Protein AF-A0A836QID5-F1 (afdb_monomer_lite)

Radius of gyration: 13.57 Å; chains: 1; bounding box: 28×23×36 Å

Sequence (54 aa):
MKGAGEKIAVLTCYDYPTAVWQEEAGVDVIFVADSVGTNMLGYGDEREVTMEDM

Secondary structure (DSSP, 8-state):
-GGGT----EEE--SHHHHHHHHHTT-SEEE--TTHIIIII--SSGGG--TT--

Foldseek 3Di:
DVVVPDDAAEDEDDDDVVVVVCVVVPHRYHDHALCCCVPPVVDPDSVVDDPVSD

Structure (mmCIF, N/CA/C/O backbone):
data_AF-A0A836QID5-F1
#
_entry.id   AF-A0A836QID5-F1
#
loop_
_atom_site.group_PDB
_atom_site.id
_atom_site.type_symbol
_atom_site.label_atom_id
_atom_site.label_alt_id
_atom_site.label_comp_id
_atom_site.label_asym_id
_atom_site.label_entity_id
_atom_site.label_seq_id
_atom_site.pdbx_PDB_ins_code
_atom_site.Cartn_x
_atom_site.Cartn_y
_atom_site.Cartn_z
_atom_site.occupancy
_atom_site.B_iso_or_equiv
_atom_site.auth_seq_id
_atom_site.auth_comp_id
_atom_site.auth_asym_id
_atom_site.auth_atom_id
_atom_site.pdbx_PDB_model_num
ATOM 1 N N . MET A 1 1 ? -14.221 5.652 15.428 1.00 64.69 1 MET A N 1
ATOM 2 C CA . MET A 1 1 ? -12.890 6.287 15.243 1.00 64.69 1 MET A CA 1
ATOM 3 C C . MET A 1 1 ? -12.858 7.765 15.605 1.00 64.69 1 MET A C 1
ATOM 5 O O . MET A 1 1 ? -12.946 8.012 16.792 1.00 64.69 1 MET A O 1
ATOM 9 N N . LYS A 1 2 ? -12.801 8.770 14.708 1.00 91.75 2 LYS A N 1
ATOM 10 C CA . LYS A 1 2 ? -12.491 10.174 15.112 1.00 91.75 2 LYS A CA 1
ATOM 11 C C . LYS A 1 2 ? -13.390 10.762 16.215 1.00 91.75 2 LYS A C 1
ATOM 13 O O . LYS A 1 2 ? -12.871 11.269 17.202 1.00 91.75 2 LYS A O 1
ATOM 18 N N . GLY A 1 3 ? -14.716 10.683 16.065 1.00 96.69 3 GLY A N 1
ATOM 19 C CA . GLY A 1 3 ? -15.664 11.170 17.084 1.00 96.69 3 GLY A CA 1
ATOM 20 C C . GLY A 1 3 ? -15.690 10.329 18.369 1.00 96.69 3 GLY A C 1
ATOM 21 O O . GLY A 1 3 ? -16.081 10.830 19.414 1.00 96.69 3 GLY A O 1
ATOM 22 N N . ALA A 1 4 ? -15.234 9.076 18.291 1.00 96.19 4 ALA A N 1
ATOM 23 C CA . ALA A 1 4 ? -15.155 8.128 19.404 1.00 96.19 4 ALA A CA 1
ATOM 24 C C . ALA A 1 4 ? -13.720 7.949 19.955 1.00 96.19 4 ALA A C 1
ATOM 26 O O . ALA A 1 4 ? -13.497 7.131 20.837 1.00 96.19 4 ALA A O 1
ATOM 27 N N . GLY A 1 5 ? -12.727 8.670 19.423 1.00 96.81 5 GLY A N 1
ATOM 28 C CA . GLY A 1 5 ? -11.307 8.518 19.757 1.00 96.81 5 GLY A CA 1
ATOM 29 C C . GLY A 1 5 ? -10.595 7.248 19.253 1.00 96.81 5 GLY A C 1
ATOM 30 O O .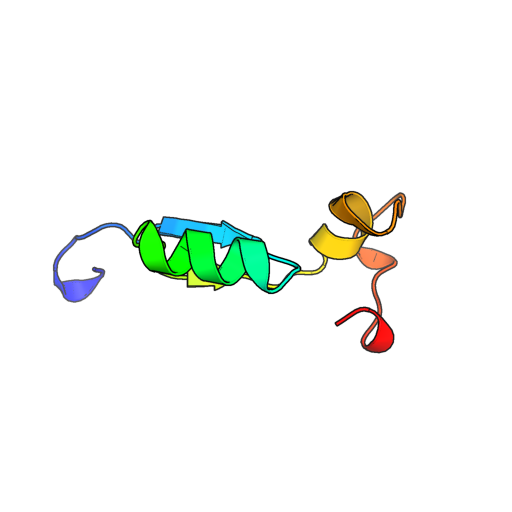 GLY A 1 5 ? -9.387 7.138 19.463 1.00 96.81 5 GLY A O 1
ATOM 31 N N . GLU A 1 6 ? -11.267 6.302 18.589 1.00 97.38 6 GLU A N 1
ATOM 32 C CA . GLU A 1 6 ? -10.607 5.077 18.091 1.00 97.38 6 GLU A CA 1
ATOM 33 C C . GLU A 1 6 ? -9.678 5.376 16.901 1.00 97.38 6 GLU A C 1
ATOM 35 O O . GLU A 1 6 ? -9.956 6.263 16.084 1.00 97.38 6 GLU A O 1
ATOM 40 N N . LYS A 1 7 ? -8.571 4.632 16.811 1.00 97.88 7 LYS A N 1
ATOM 41 C CA . LYS A 1 7 ? -7.573 4.753 15.738 1.00 97.88 7 LYS A CA 1
ATOM 42 C C . LYS A 1 7 ? -8.085 4.140 14.437 1.00 97.88 7 LYS A C 1
ATOM 44 O O . LYS A 1 7 ? -8.910 3.243 14.486 1.00 97.88 7 LYS A O 1
ATOM 49 N N . ILE A 1 8 ? -7.565 4.650 13.321 1.00 98.12 8 ILE A N 1
ATOM 50 C CA . ILE A 1 8 ? -7.819 4.142 11.970 1.00 98.12 8 ILE A CA 1
ATOM 51 C C . ILE A 1 8 ? -6.526 3.467 11.503 1.00 98.12 8 ILE A C 1
ATOM 53 O O . ILE A 1 8 ? -5.482 4.125 11.461 1.00 98.12 8 ILE A O 1
ATOM 57 N N . ALA A 1 9 ? -6.588 2.183 11.181 1.00 98.12 9 ALA A N 1
ATOM 58 C CA . ALA A 1 9 ? -5.534 1.420 10.537 1.00 98.12 9 ALA A CA 1
ATOM 59 C C . ALA A 1 9 ? -5.706 1.484 9.014 1.00 98.12 9 ALA A C 1
ATOM 61 O O . ALA A 1 9 ? -6.748 1.125 8.473 1.00 98.12 9 ALA A O 1
ATOM 62 N N . VAL A 1 10 ? -4.669 1.944 8.319 1.00 98.19 10 VAL A N 1
ATOM 63 C CA . VAL A 1 10 ? -4.653 2.087 6.859 1.00 98.19 10 VAL A CA 1
ATOM 64 C C . VAL A 1 10 ? -3.489 1.274 6.320 1.00 98.19 10 VAL A C 1
ATOM 66 O O . VAL A 1 10 ? -2.378 1.393 6.844 1.00 98.19 10 VAL A O 1
ATOM 69 N N . LEU A 1 11 ? -3.728 0.472 5.284 1.00 98.31 11 LEU A N 1
ATOM 70 C CA . LEU A 1 11 ? -2.687 -0.313 4.627 1.00 98.31 11 LEU A CA 1
ATOM 71 C C . LEU A 1 11 ? -2.817 -0.210 3.110 1.00 98.31 11 LEU A C 1
ATOM 73 O O . LEU A 1 11 ? -3.921 -0.109 2.576 1.00 98.31 11 LEU A O 1
ATOM 77 N N . THR A 1 12 ? -1.682 -0.217 2.415 1.00 97.69 12 THR A N 1
ATOM 78 C CA . THR A 1 12 ? -1.687 -0.224 0.955 1.00 97.69 12 THR A CA 1
ATOM 79 C C . THR A 1 12 ? -2.054 -1.596 0.404 1.00 97.69 12 THR A C 1
ATOM 81 O O . THR A 1 12 ? -1.790 -2.626 1.031 1.00 97.69 12 THR A O 1
ATOM 84 N N . CYS A 1 13 ? -2.680 -1.628 -0.770 1.00 97.88 13 CYS A N 1
ATOM 85 C CA . CYS A 1 13 ? -3.039 -2.869 -1.447 1.00 97.88 13 CYS A CA 1
ATOM 86 C C . CYS A 1 13 ? -3.100 -2.667 -2.961 1.00 97.88 13 CYS A C 1
ATOM 88 O O . CYS A 1 13 ? -3.577 -1.631 -3.420 1.00 97.88 13 CYS A O 1
ATOM 90 N N . TYR A 1 14 ? -2.639 -3.663 -3.722 1.00 96.75 14 TYR A N 1
ATOM 91 C CA . TYR A 1 14 ? -2.520 -3.581 -5.184 1.00 96.75 14 TYR A CA 1
ATOM 92 C C . TYR A 1 14 ? -3.054 -4.828 -5.907 1.00 96.75 14 TYR A C 1
ATOM 94 O O . TYR A 1 14 ? -2.955 -4.923 -7.126 1.00 96.75 14 TYR A O 1
ATOM 102 N N . ASP A 1 15 ? -3.607 -5.801 -5.174 1.00 96.69 15 ASP A N 1
ATOM 103 C CA . ASP A 1 15 ? -4.172 -7.021 -5.746 1.00 96.69 15 ASP A CA 1
ATOM 104 C C . ASP A 1 15 ? -5.387 -7.526 -4.955 1.00 96.69 15 ASP A C 1
ATOM 106 O O . ASP A 1 15 ? -5.604 -7.189 -3.789 1.00 96.69 15 ASP A O 1
ATOM 110 N N . TYR A 1 16 ? -6.211 -8.336 -5.621 1.00 97.38 16 TYR A N 1
ATOM 111 C CA . TYR A 1 16 ? -7.458 -8.840 -5.053 1.00 97.38 16 TYR A CA 1
ATOM 112 C C . TYR A 1 16 ? -7.259 -9.784 -3.850 1.00 97.38 16 TYR A C 1
ATOM 114 O O . TYR A 1 16 ? -7.918 -9.565 -2.833 1.00 97.38 16 TYR A O 1
ATOM 122 N N . PRO A 1 17 ? -6.385 -10.815 -3.900 1.00 98.12 17 PRO A N 1
ATOM 123 C CA . PRO A 1 17 ? -6.206 -11.721 -2.764 1.00 98.12 17 PRO A CA 1
ATOM 124 C C . PRO A 1 17 ? -5.773 -11.001 -1.484 1.00 98.12 17 PRO A C 1
ATOM 126 O O . PRO A 1 17 ? -6.299 -11.284 -0.410 1.00 98.12 17 PRO A O 1
ATOM 129 N N . THR A 1 18 ? -4.865 -10.032 -1.598 1.00 98.06 18 THR A N 1
ATOM 130 C CA . THR A 1 18 ? -4.397 -9.250 -0.455 1.00 98.06 18 THR A CA 1
ATOM 131 C C . THR A 1 18 ? -5.507 -8.361 0.097 1.00 98.06 18 THR A C 1
ATOM 133 O O . THR A 1 18 ? -5.634 -8.252 1.314 1.00 98.06 18 THR A O 1
ATOM 136 N N . ALA A 1 19 ? -6.347 -7.772 -0.760 1.00 98.38 19 ALA A N 1
ATOM 137 C CA . 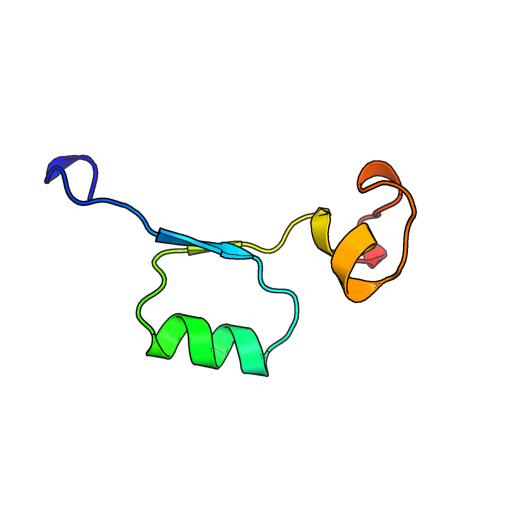ALA A 1 19 ? -7.491 -6.975 -0.318 1.00 98.38 19 ALA A CA 1
ATOM 138 C C . ALA A 1 19 ? -8.483 -7.813 0.505 1.00 98.38 19 ALA A C 1
ATOM 140 O O . ALA A 1 19 ? -8.949 -7.363 1.549 1.00 98.38 19 ALA A O 1
ATOM 141 N N . VAL A 1 20 ? -8.745 -9.057 0.082 1.00 98.50 20 VAL A N 1
ATOM 142 C CA . VAL A 1 20 ? -9.583 -10.003 0.841 1.00 98.50 20 VAL A CA 1
ATOM 143 C C . VAL A 1 20 ? -8.984 -10.271 2.223 1.00 98.50 20 VAL A C 1
ATOM 145 O O . VAL A 1 20 ? -9.695 -10.195 3.221 1.00 98.50 20 VAL A O 1
ATOM 148 N N . TRP A 1 21 ? -7.675 -10.516 2.311 1.00 98.62 21 TRP A N 1
ATOM 149 C CA . TRP A 1 21 ? -7.018 -10.732 3.603 1.00 98.62 21 TRP A CA 1
ATOM 150 C C . TRP A 1 21 ? -7.011 -9.489 4.497 1.00 98.62 21 TRP A C 1
ATOM 152 O O . TRP A 1 21 ? -7.117 -9.620 5.713 1.00 98.62 21 TRP A O 1
ATOM 162 N N . GLN A 1 22 ? -6.887 -8.288 3.926 1.00 98.62 22 GLN A N 1
ATOM 163 C CA . GLN A 1 22 ? -6.940 -7.036 4.687 1.00 98.62 22 GLN A CA 1
ATOM 164 C C . GLN A 1 22 ? -8.330 -6.789 5.283 1.00 98.62 22 GLN A C 1
ATOM 166 O O . GLN A 1 22 ? -8.423 -6.420 6.454 1.00 98.62 22 GLN A O 1
ATOM 171 N N . GLU A 1 23 ? -9.390 -7.051 4.516 1.00 98.31 23 GLU A N 1
ATOM 172 C CA . GLU A 1 23 ? -10.773 -7.004 5.004 1.00 98.31 23 GLU A CA 1
ATOM 173 C C . GLU A 1 23 ? -10.982 -8.012 6.146 1.00 98.31 23 GLU A C 1
ATOM 175 O O . GLU A 1 23 ? -11.444 -7.645 7.225 1.00 98.31 23 GLU A O 1
ATOM 180 N N . GLU A 1 24 ? -10.565 -9.273 5.961 1.00 98.56 24 GLU A N 1
ATOM 181 C CA . GLU A 1 24 ? -10.665 -10.315 6.996 1.00 98.56 24 GLU A CA 1
ATOM 182 C C . GLU A 1 24 ? -9.870 -9.975 8.268 1.00 98.56 24 GLU A C 1
ATOM 184 O O . GLU A 1 24 ? -10.277 -10.334 9.375 1.00 98.56 24 GLU A O 1
ATOM 189 N N . ALA A 1 25 ? -8.747 -9.266 8.127 1.00 98.50 25 ALA A N 1
ATOM 190 C CA . ALA A 1 25 ? -7.920 -8.806 9.238 1.00 98.50 25 ALA A CA 1
ATOM 191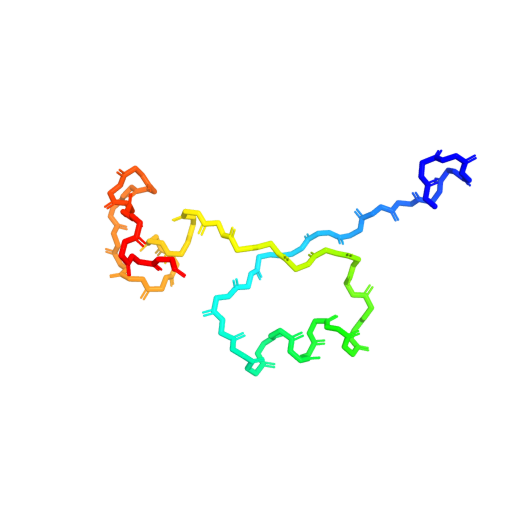 C C . ALA A 1 25 ? -8.474 -7.555 9.950 1.00 98.50 25 ALA A C 1
ATOM 193 O O . ALA A 1 25 ? -7.936 -7.170 10.991 1.00 98.50 25 ALA A O 1
ATOM 194 N N . GLY A 1 26 ? -9.527 -6.925 9.419 1.00 98.00 26 GLY A N 1
ATOM 195 C CA . GLY A 1 26 ? -10.128 -5.719 9.988 1.00 98.00 26 GLY A CA 1
ATOM 196 C C . GLY A 1 26 ? -9.307 -4.450 9.754 1.00 98.00 26 GLY A C 1
ATOM 197 O O . GLY A 1 26 ? -9.255 -3.589 10.630 1.00 98.00 26 GLY A O 1
ATOM 198 N N . VAL A 1 27 ? -8.628 -4.337 8.608 1.00 98.38 27 VAL A N 1
ATOM 199 C CA . VAL A 1 27 ? -8.015 -3.071 8.179 1.00 98.38 27 VAL A CA 1
ATOM 200 C C . VAL A 1 27 ? -9.123 -2.080 7.826 1.00 98.38 27 VAL A C 1
ATOM 202 O O . VAL A 1 27 ? -10.013 -2.390 7.042 1.00 98.38 27 VAL A O 1
ATOM 205 N N . ASP A 1 28 ? -9.056 -0.865 8.369 1.00 98.25 28 ASP A N 1
ATOM 206 C CA . ASP A 1 28 ? -10.147 0.106 8.227 1.00 98.25 28 ASP A CA 1
ATOM 207 C C . ASP A 1 28 ? -10.192 0.762 6.842 1.00 98.25 28 ASP A C 1
ATOM 209 O O . ASP A 1 28 ? -11.247 1.210 6.393 1.00 98.25 28 ASP A O 1
ATOM 213 N N . VAL A 1 29 ? -9.034 0.872 6.180 1.00 98.12 29 VAL A N 1
ATOM 214 C CA . VAL A 1 29 ? -8.910 1.441 4.833 1.00 98.12 29 VAL A CA 1
ATOM 215 C C . VAL A 1 29 ? -7.892 0.656 4.011 1.00 98.12 29 VAL A C 1
ATOM 217 O O . VAL A 1 29 ? -6.702 0.635 4.336 1.00 98.12 29 VAL A O 1
ATOM 220 N N . ILE A 1 30 ? -8.366 0.103 2.896 1.00 98.19 30 ILE A N 1
ATOM 221 C CA . ILE A 1 30 ? -7.544 -0.445 1.815 1.00 98.19 30 ILE A CA 1
ATOM 222 C C . ILE A 1 30 ? -7.159 0.711 0.886 1.00 98.19 30 ILE A C 1
ATOM 224 O O . ILE A 1 30 ? -8.025 1.334 0.268 1.00 98.19 30 ILE A O 1
ATOM 228 N N . PHE A 1 31 ? -5.868 1.034 0.811 1.00 97.88 31 PHE A N 1
ATOM 229 C CA . PHE A 1 31 ? -5.375 2.218 0.109 1.00 97.88 31 PHE A CA 1
ATOM 230 C C . PHE A 1 31 ? -4.607 1.857 -1.170 1.00 97.88 31 PHE A C 1
ATOM 232 O O . PHE A 1 31 ? -3.472 1.388 -1.124 1.00 97.88 31 PHE A O 1
ATOM 239 N N . VAL A 1 32 ? -5.221 2.099 -2.328 1.00 97.00 32 VAL A N 1
ATOM 240 C CA . VAL A 1 32 ? -4.557 1.969 -3.635 1.00 97.00 32 VAL A CA 1
ATOM 241 C C . VAL A 1 32 ? -3.846 3.289 -3.937 1.00 97.00 32 VAL A C 1
ATOM 243 O O . VAL A 1 32 ? -4.490 4.337 -3.985 1.00 97.00 32 VAL A O 1
ATOM 246 N N . ALA A 1 33 ? -2.521 3.250 -4.075 1.00 96.00 33 ALA A N 1
ATOM 247 C CA . ALA A 1 33 ? -1.675 4.440 -4.156 1.00 96.00 33 ALA A CA 1
ATOM 248 C C . ALA A 1 33 ? -0.536 4.277 -5.173 1.00 96.00 33 ALA A C 1
ATOM 250 O O . ALA A 1 33 ? -0.188 3.162 -5.554 1.00 96.00 33 ALA A O 1
ATOM 251 N N . ASP A 1 34 ? 0.084 5.394 -5.554 1.00 97.94 34 ASP A N 1
ATOM 252 C CA . ASP A 1 34 ? 1.240 5.492 -6.467 1.00 97.94 34 ASP A CA 1
ATOM 253 C C . ASP A 1 34 ? 2.461 4.667 -6.030 1.00 97.94 34 ASP A C 1
ATOM 255 O O . ASP A 1 34 ? 3.244 4.204 -6.853 1.00 97.94 34 ASP A O 1
ATOM 259 N N . SER A 1 35 ? 2.570 4.355 -4.743 1.00 97.31 35 SER A N 1
ATOM 260 C CA . SER A 1 35 ? 3.508 3.348 -4.233 1.00 97.31 35 SER A CA 1
ATOM 261 C C . SER A 1 35 ? 3.374 1.947 -4.877 1.00 97.31 35 SER A C 1
ATOM 263 O O . SER A 1 35 ? 4.255 1.110 -4.675 1.00 97.31 35 SER A O 1
ATOM 265 N N . VAL A 1 36 ? 2.345 1.674 -5.696 1.00 97.50 36 VAL A N 1
ATOM 266 C CA . VAL A 1 36 ? 2.303 0.513 -6.609 1.00 97.50 36 VAL A CA 1
ATOM 267 C C . VAL A 1 36 ? 3.492 0.498 -7.578 1.00 97.50 36 VAL A C 1
ATOM 269 O O . VAL A 1 36 ? 4.049 -0.566 -7.852 1.00 97.50 36 VAL A O 1
ATOM 272 N N . GLY A 1 37 ? 3.942 1.671 -8.037 1.00 98.00 37 GLY A N 1
ATOM 273 C CA . GLY A 1 37 ? 5.048 1.811 -8.982 1.00 98.00 37 GLY A CA 1
ATOM 274 C C . GLY A 1 37 ? 6.350 1.237 -8.434 1.00 98.00 37 GLY A C 1
ATOM 275 O O . GLY A 1 37 ? 6.971 0.379 -9.057 1.00 98.00 37 GLY A O 1
ATOM 276 N N . THR A 1 38 ? 6.732 1.646 -7.226 1.00 97.44 38 THR A N 1
ATOM 277 C CA . THR A 1 38 ? 7.974 1.196 -6.582 1.00 97.44 38 THR A CA 1
ATOM 278 C C . THR A 1 38 ? 7.866 -0.221 -6.013 1.00 97.44 38 THR A C 1
ATOM 280 O O . THR A 1 38 ? 8.839 -0.972 -6.066 1.00 97.44 38 THR A O 1
ATOM 283 N N . ASN A 1 39 ? 6.694 -0.622 -5.500 1.00 96.31 39 ASN A N 1
ATOM 284 C CA . ASN A 1 39 ? 6.527 -1.918 -4.831 1.00 96.31 39 ASN A CA 1
ATOM 285 C C . ASN A 1 39 ? 6.203 -3.083 -5.779 1.00 96.31 39 ASN A C 1
ATOM 287 O O . ASN A 1 39 ? 6.602 -4.211 -5.494 1.00 96.31 39 ASN A O 1
ATOM 291 N N . MET A 1 40 ? 5.469 -2.836 -6.869 1.00 96.44 40 MET A N 1
ATOM 292 C CA . MET A 1 40 ? 4.962 -3.887 -7.764 1.00 96.44 40 MET A CA 1
ATOM 293 C C . MET A 1 40 ? 5.530 -3.789 -9.182 1.00 96.44 40 MET A C 1
ATOM 295 O O . MET A 1 40 ? 5.826 -4.820 -9.783 1.00 96.44 40 MET A O 1
ATOM 299 N N . LEU A 1 41 ? 5.689 -2.573 -9.719 1.00 96.81 41 LEU A N 1
ATOM 300 C CA . LEU A 1 41 ? 6.085 -2.356 -11.121 1.00 96.81 41 LEU A CA 1
ATOM 301 C C . LEU A 1 41 ? 7.599 -2.164 -11.310 1.00 96.81 41 LEU A C 1
ATOM 303 O O . LEU A 1 41 ? 8.107 -2.294 -12.422 1.00 96.81 41 LEU A O 1
ATOM 307 N N . GLY A 1 42 ? 8.335 -1.910 -10.224 1.00 97.44 42 GLY A N 1
ATOM 308 C CA . GLY A 1 42 ? 9.789 -1.741 -10.238 1.00 97.44 42 GLY A CA 1
ATOM 309 C C . GLY A 1 42 ? 10.258 -0.367 -10.722 1.00 97.44 42 GLY A C 1
ATOM 310 O O . GLY A 1 42 ? 11.403 -0.242 -11.158 1.00 97.44 42 GLY A O 1
ATOM 311 N N . TYR A 1 43 ? 9.394 0.649 -10.660 1.00 98.06 43 TYR A N 1
ATOM 312 C CA . TYR A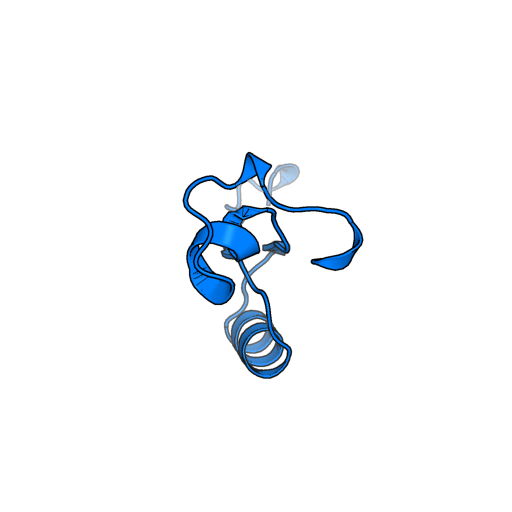 1 43 ? 9.757 2.037 -10.949 1.00 98.06 43 TYR A CA 1
ATOM 313 C C . TYR A 1 43 ? 10.746 2.576 -9.909 1.00 98.06 43 TYR A C 1
ATOM 315 O O . TYR A 1 43 ? 10.792 2.115 -8.765 1.00 98.06 43 TYR A O 1
ATOM 323 N N . GLY A 1 44 ? 11.559 3.550 -10.319 1.00 97.81 44 GLY A N 1
ATOM 324 C CA . GLY A 1 44 ? 12.539 4.189 -9.446 1.00 97.81 44 GLY A CA 1
ATOM 325 C C . GLY A 1 44 ? 11.916 5.238 -8.527 1.00 97.81 44 GLY A C 1
ATOM 326 O O . GLY A 1 44 ? 12.435 5.469 -7.435 1.00 97.81 44 GLY A O 1
ATOM 327 N N . ASP A 1 45 ? 10.809 5.851 -8.951 1.00 97.12 45 ASP A N 1
ATOM 328 C CA . ASP A 1 45 ? 10.072 6.878 -8.214 1.00 97.12 45 ASP A CA 1
ATOM 329 C C . ASP A 1 45 ? 8.553 6.723 -8.426 1.00 97.12 45 ASP A C 1
ATOM 331 O O . ASP A 1 45 ? 8.080 6.381 -9.508 1.00 97.12 45 ASP A O 1
ATOM 335 N N . GLU A 1 46 ? 7.763 7.007 -7.391 1.00 95.62 46 GLU A N 1
ATOM 336 C CA . GLU A 1 46 ? 6.293 6.945 -7.429 1.00 95.62 46 GLU A CA 1
ATOM 337 C C . GLU A 1 46 ? 5.659 7.928 -8.431 1.00 95.62 46 GLU A C 1
ATOM 339 O O . GLU A 1 46 ? 4.566 7.681 -8.935 1.00 95.62 46 GLU A O 1
ATOM 344 N N . ARG A 1 47 ? 6.368 9.000 -8.816 1.00 97.44 47 ARG A N 1
ATOM 345 C CA . ARG A 1 47 ? 5.919 9.955 -9.849 1.00 97.44 47 ARG A CA 1
ATOM 346 C C . ARG A 1 47 ? 5.905 9.385 -11.266 1.00 97.44 47 ARG A C 1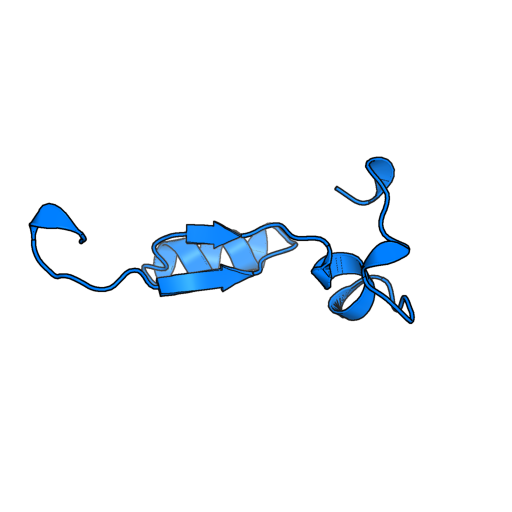
ATOM 348 O O . ARG A 1 47 ? 5.394 10.050 -12.164 1.00 97.44 47 ARG A O 1
ATOM 355 N N . GLU A 1 48 ? 6.495 8.213 -11.483 1.00 97.94 48 GLU A N 1
ATOM 356 C CA . GLU A 1 48 ? 6.457 7.518 -12.774 1.00 97.94 48 GLU A CA 1
ATOM 357 C C . GLU A 1 48 ? 5.104 6.828 -13.019 1.00 97.94 48 GLU A C 1
ATOM 359 O O . GLU A 1 48 ? 4.811 6.453 -14.151 1.00 97.94 48 GLU A O 1
ATOM 364 N N . VAL A 1 49 ? 4.264 6.703 -11.983 1.00 97.94 49 VAL A N 1
ATOM 365 C CA . VAL A 1 49 ? 2.928 6.105 -12.076 1.00 97.94 49 VAL A CA 1
ATOM 366 C C . VAL A 1 49 ? 1.961 6.986 -12.860 1.00 97.94 49 VAL A C 1
ATOM 368 O O . VAL A 1 49 ? 1.881 8.205 -12.686 1.00 97.94 49 VAL A O 1
ATOM 371 N N . THR A 1 50 ? 1.176 6.335 -13.707 1.00 97.50 50 THR A N 1
ATOM 372 C CA . THR A 1 50 ? 0.152 6.933 -14.556 1.00 97.50 50 THR A CA 1
ATOM 373 C C . THR A 1 50 ? -1.244 6.435 -14.182 1.00 97.50 50 THR A C 1
ATOM 375 O O . THR A 1 50 ? -1.418 5.545 -13.355 1.00 97.50 50 THR A O 1
ATOM 378 N N . MET A 1 51 ? -2.269 6.994 -14.828 1.00 96.25 51 MET A N 1
ATOM 379 C CA . MET A 1 51 ? -3.643 6.508 -14.668 1.00 96.25 51 MET A CA 1
ATOM 380 C C . MET A 1 51 ? -3.881 5.126 -15.288 1.00 96.25 51 MET A C 1
ATOM 382 O O . MET A 1 51 ? -4.914 4.539 -15.003 1.00 96.25 51 MET A O 1
ATOM 386 N N . GLU A 1 52 ? -2.991 4.626 -16.152 1.00 96.50 52 GLU A N 1
ATOM 387 C CA . GLU A 1 52 ? -3.113 3.271 -16.715 1.00 96.50 52 GLU A CA 1
ATOM 388 C C . GLU A 1 52 ? -2.606 2.191 -15.749 1.00 96.50 52 GLU A C 1
ATOM 390 O O . GLU A 1 52 ? -2.990 1.031 -15.873 1.00 96.50 52 GLU A O 1
ATOM 395 N N . ASP A 1 53 ? -1.767 2.569 -14.781 1.00 94.81 53 ASP A N 1
ATOM 396 C CA . ASP A 1 53 ? -1.247 1.675 -13.741 1.00 94.81 53 ASP A CA 1
ATOM 397 C C . ASP A 1 53 ? -2.250 1.458 -12.582 1.00 94.81 53 ASP A C 1
ATOM 399 O O . ASP A 1 53 ? -1.995 0.636 -11.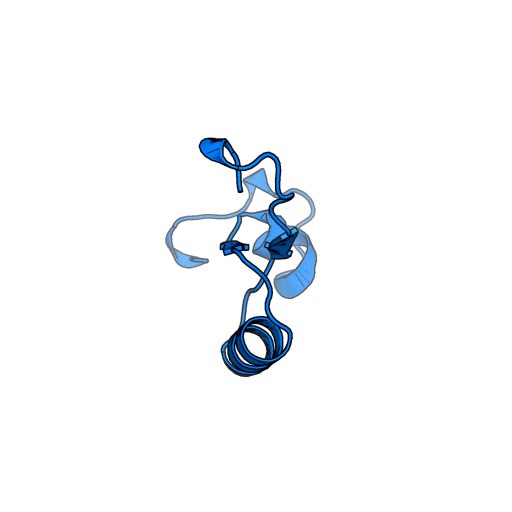699 1.00 94.81 53 ASP A O 1
ATOM 403 N N . MET A 1 54 ? -3.362 2.210 -12.569 1.00 89.75 54 MET A N 1
ATOM 404 C CA . MET A 1 54 ? -4.404 2.246 -11.526 1.00 89.75 54 MET A CA 1
ATOM 405 C C . MET A 1 54 ? -5.716 1.630 -12.011 1.00 89.75 54 MET A C 1
ATOM 407 O O . MET A 1 54 ? -6.332 0.876 -11.224 1.00 89.75 54 MET A O 1
#

pLDDT: mean 96.67, std 4.65, range [64.69, 98.62]